Protein AF-A0A7W5V5I1-F1 (afdb_monomer_lite)

Secondary structure (DSSP, 8-state):
----EETTEE--SPPHHHHHHHHHHHHHHTT--GGGGGG--PPPPP-----

Foldseek 3Di:
DDDQDDPPGGPHDDDPVSVVVVVVVVCLAVVVDVVNCVVDDDDDDPPPPDD

pLDDT: mean 91.69, std 10.96, range [54.81, 98.62]

Structure (mmCIF, N/CA/C/O backbone):
data_AF-A0A7W5V5I1-F1
#
_entry.id   AF-A0A7W5V5I1-F1
#
loop_
_atom_site.group_PDB
_atom_site.id
_atom_site.type_symbol
_atom_site.label_atom_id
_atom_site.label_alt_id
_atom_site.label_comp_id
_atom_site.label_asym_id
_atom_site.label_entity_id
_atom_site.label_seq_id
_atom_site.pdbx_PDB_ins_code
_atom_site.Cartn_x
_atom_site.Cartn_y
_atom_site.Cartn_z
_atom_site.occupancy
_atom_site.B_iso_or_equiv
_atom_site.auth_seq_id
_atom_site.auth_comp_id
_atom_site.auth_asym_id
_atom_site.auth_atom_id
_atom_site.pdbx_PDB_model_num
ATOM 1 N N . MET A 1 1 ? 2.103 2.139 5.864 1.00 83.88 1 MET A N 1
ATOM 2 C CA . MET A 1 1 ? 2.294 1.863 7.305 1.00 83.88 1 MET A CA 1
ATOM 3 C C . MET A 1 1 ? 0.942 1.928 7.996 1.00 83.88 1 MET A C 1
ATOM 5 O O . MET A 1 1 ? 0.227 2.891 7.743 1.00 83.88 1 MET A O 1
ATOM 9 N N . PRO A 1 2 ? 0.554 0.919 8.790 1.00 92.19 2 PRO A N 1
ATOM 10 C CA . PRO A 1 2 ? -0.695 0.953 9.546 1.00 92.19 2 PRO A CA 1
ATOM 11 C C . PRO A 1 2 ? -0.583 1.884 10.761 1.00 92.19 2 PRO A C 1
ATOM 13 O O . PRO A 1 2 ? 0.455 1.923 11.419 1.00 92.19 2 PRO A O 1
ATOM 16 N N . VAL A 1 3 ? -1.663 2.600 11.073 1.00 93.88 3 VAL A N 1
ATOM 17 C CA . VAL A 1 3 ? -1.801 3.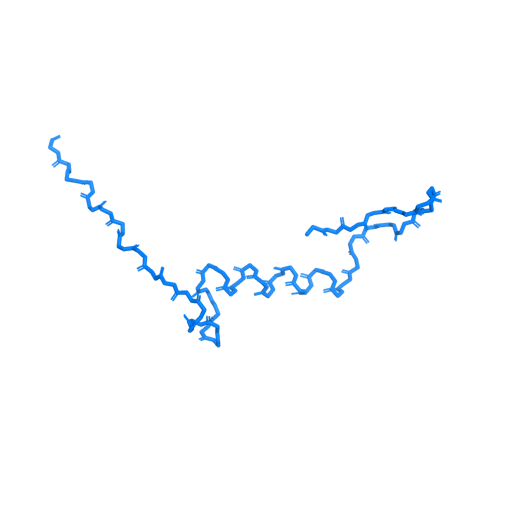364 12.322 1.00 93.88 3 VAL A CA 1
ATOM 18 C C . VAL A 1 3 ? -2.418 2.448 13.375 1.00 93.88 3 VAL A C 1
ATOM 20 O O . VAL A 1 3 ? -3.435 1.816 13.098 1.00 93.88 3 VAL A O 1
ATOM 23 N N . GLN A 1 4 ? -1.796 2.363 14.552 1.00 93.81 4 GLN A N 1
ATOM 24 C CA . GLN A 1 4 ? -2.222 1.452 15.627 1.00 93.81 4 GLN A CA 1
ATOM 25 C C . GLN A 1 4 ? -3.012 2.156 16.738 1.00 93.81 4 GLN A C 1
ATOM 27 O O . GLN A 1 4 ? -3.812 1.510 17.404 1.00 93.81 4 GLN A O 1
ATOM 32 N N . SER A 1 5 ? -2.861 3.474 16.901 1.00 96.12 5 SER A N 1
ATOM 33 C CA . SER A 1 5 ? -3.623 4.270 17.867 1.00 96.12 5 SER A CA 1
ATOM 34 C C . SER A 1 5 ? -3.749 5.734 17.431 1.00 96.12 5 SER A C 1
ATOM 36 O O . SER A 1 5 ? -2.943 6.228 16.638 1.00 96.12 5 SER A O 1
ATOM 38 N N . VAL A 1 6 ? -4.785 6.417 17.927 1.00 96.81 6 VAL A N 1
ATOM 39 C CA . VAL A 1 6 ? -5.041 7.857 17.725 1.00 96.81 6 VAL A CA 1
ATOM 40 C C . VAL A 1 6 ? -5.658 8.427 19.002 1.00 96.81 6 VAL A C 1
ATOM 42 O O . VAL A 1 6 ? -6.574 7.827 19.557 1.00 96.81 6 VAL A O 1
ATOM 45 N N . ASP A 1 7 ? -5.174 9.575 19.481 1.00 97.25 7 ASP A N 1
ATOM 46 C CA . ASP A 1 7 ? -5.684 10.258 20.684 1.00 97.25 7 ASP A CA 1
ATOM 47 C C . ASP A 1 7 ? -5.819 9.344 21.919 1.00 97.25 7 ASP A C 1
ATOM 49 O O . ASP A 1 7 ? -6.846 9.336 22.600 1.00 97.25 7 ASP A O 1
ATOM 53 N N . ASN A 1 8 ? -4.784 8.544 22.202 1.00 96.62 8 ASN A N 1
ATOM 54 C CA . ASN A 1 8 ? -4.763 7.537 23.276 1.00 96.62 8 ASN A CA 1
ATOM 55 C C . ASN A 1 8 ? -5.850 6.449 23.157 1.00 96.62 8 ASN A C 1
ATOM 57 O O . ASN A 1 8 ? -6.179 5.789 24.143 1.00 96.62 8 ASN A O 1
ATOM 61 N N . ARG A 1 9 ? -6.423 6.254 21.965 1.00 96.88 9 ARG A N 1
ATOM 62 C CA . ARG A 1 9 ? -7.354 5.163 21.665 1.00 96.88 9 ARG A CA 1
ATOM 63 C C . ARG A 1 9 ? -6.680 4.153 20.753 1.00 96.88 9 ARG A C 1
ATOM 65 O O . ARG A 1 9 ? -6.234 4.498 19.659 1.00 96.88 9 ARG A O 1
ATOM 72 N N . GLU A 1 10 ? -6.642 2.907 21.202 1.00 96.38 10 GLU A N 1
ATOM 73 C CA . GLU A 1 10 ? -6.125 1.787 20.421 1.00 96.38 10 GLU A CA 1
ATOM 74 C C . GLU A 1 10 ? -7.076 1.440 19.270 1.00 96.38 10 GLU A C 1
ATOM 76 O O . GLU A 1 10 ? -8.288 1.320 19.455 1.00 96.38 10 GLU A O 1
ATOM 81 N N . LEU A 1 11 ? -6.513 1.264 18.077 1.00 91.50 11 LEU A N 1
ATOM 82 C CA . LEU A 1 11 ? -7.204 0.773 16.882 1.00 91.50 11 LEU A CA 1
ATOM 83 C C . LEU A 1 11 ? -6.941 -0.724 16.654 1.00 91.50 11 LEU A C 1
ATOM 85 O O . LEU A 1 11 ? -7.707 -1.383 15.952 1.00 91.50 11 LEU A O 1
ATOM 89 N N . GLY A 1 12 ? -5.877 -1.262 17.261 1.00 88.38 12 GLY A N 1
ATOM 90 C CA . GLY A 1 12 ? -5.461 -2.655 17.131 1.00 88.38 12 GLY A CA 1
ATOM 91 C C . GLY A 1 12 ? -4.561 -2.918 15.920 1.00 88.38 12 GLY A C 1
ATOM 92 O O . GLY A 1 12 ? -3.959 -2.013 15.340 1.00 88.38 12 GLY A O 1
ATOM 93 N N . ALA A 1 13 ? -4.430 -4.197 15.558 1.00 91.06 13 ALA A N 1
ATOM 94 C CA . ALA A 1 13 ? -3.617 -4.616 14.420 1.00 91.06 13 ALA A CA 1
ATOM 95 C C . ALA A 1 13 ? -4.167 -4.075 13.088 1.00 91.06 13 ALA A C 1
ATOM 97 O O . ALA A 1 13 ? -5.343 -3.733 12.965 1.00 91.06 13 ALA A O 1
ATOM 98 N N . ALA A 1 14 ? -3.312 -4.042 12.061 1.00 90.69 14 ALA A N 1
ATOM 99 C CA . ALA A 1 14 ? -3.713 -3.617 10.725 1.00 90.69 14 ALA A CA 1
ATOM 100 C C . ALA A 1 14 ? -4.924 -4.425 10.226 1.00 90.69 14 ALA A C 1
ATOM 102 O O . ALA A 1 14 ? -4.861 -5.648 10.098 1.00 90.69 14 ALA A O 1
ATOM 103 N N . GLY A 1 15 ? -6.016 -3.724 9.918 1.00 93.81 15 GLY A N 1
ATOM 104 C CA . GLY A 1 15 ? -7.218 -4.346 9.377 1.00 93.81 15 GLY A CA 1
ATOM 105 C C . GLY A 1 15 ? -7.013 -4.928 7.969 1.00 93.81 15 GLY A C 1
ATOM 106 O O . GLY A 1 15 ? -6.054 -4.575 7.270 1.00 93.81 15 GLY A O 1
ATOM 107 N N . PRO A 1 16 ? -7.949 -5.774 7.501 1.00 96.06 16 PRO A N 1
ATOM 108 C CA . PRO A 1 16 ? -7.835 -6.470 6.217 1.00 96.06 16 PRO A CA 1
ATOM 109 C C . PRO A 1 16 ? -7.721 -5.514 5.022 1.00 96.06 16 PRO A C 1
ATOM 111 O O . PRO A 1 16 ? -6.988 -5.800 4.080 1.00 96.06 16 PRO A O 1
ATOM 114 N N . VAL A 1 17 ? -8.377 -4.349 5.074 1.00 95.81 17 VAL A N 1
ATOM 115 C CA . VAL A 1 17 ? -8.285 -3.325 4.018 1.00 95.81 17 VAL A CA 1
ATOM 116 C C . VAL A 1 17 ? -6.869 -2.756 3.923 1.00 95.81 17 VAL A C 1
ATOM 118 O O . VAL A 1 17 ? -6.292 -2.705 2.839 1.00 95.81 17 VAL A O 1
ATOM 121 N N . THR A 1 18 ? -6.264 -2.387 5.055 1.00 96.25 18 THR A N 1
ATOM 122 C CA . THR A 1 18 ? -4.885 -1.879 5.090 1.00 96.25 18 THR A CA 1
ATOM 123 C C . THR A 1 18 ? -3.894 -2.926 4.585 1.00 96.25 18 THR A C 1
ATOM 125 O O . THR A 1 18 ? -2.962 -2.585 3.856 1.00 96.25 18 THR A O 1
ATOM 128 N N . ALA A 1 19 ? -4.107 -4.201 4.923 1.00 95.81 19 ALA A N 1
ATOM 129 C CA . ALA A 1 19 ? -3.278 -5.299 4.434 1.00 95.81 19 ALA A CA 1
ATOM 130 C C . ALA A 1 19 ? -3.378 -5.461 2.907 1.00 95.81 19 ALA A C 1
ATOM 132 O O . ALA A 1 19 ? -2.353 -5.547 2.232 1.00 95.81 19 ALA A O 1
ATOM 133 N N . GLN A 1 20 ? -4.593 -5.426 2.350 1.00 97.75 20 GLN A N 1
ATOM 134 C CA . GLN A 1 20 ? -4.819 -5.515 0.903 1.00 97.75 20 GLN A CA 1
ATOM 135 C C . GLN A 1 20 ? -4.180 -4.349 0.145 1.00 97.75 20 GLN A C 1
ATOM 137 O O . GLN A 1 20 ? -3.486 -4.569 -0.847 1.00 97.75 20 GLN A O 1
ATOM 142 N N . LEU A 1 21 ? -4.359 -3.117 0.631 1.00 97.69 21 LEU A N 1
ATOM 143 C CA . LEU A 1 21 ? -3.747 -1.933 0.023 1.00 97.69 21 LEU A CA 1
ATOM 144 C C . LEU A 1 21 ? -2.219 -1.990 0.085 1.00 97.69 21 LEU A C 1
ATOM 146 O O . LEU A 1 21 ? -1.560 -1.676 -0.903 1.00 97.69 21 LEU A O 1
ATOM 150 N N . THR A 1 22 ? -1.659 -2.432 1.214 1.00 97.56 22 THR A N 1
ATOM 151 C CA . THR A 1 22 ? -0.206 -2.602 1.367 1.00 97.56 22 THR A CA 1
ATOM 152 C C . THR A 1 22 ? 0.330 -3.607 0.349 1.00 97.56 22 THR A C 1
ATOM 154 O O . THR A 1 22 ? 1.277 -3.300 -0.367 1.00 97.56 22 THR A O 1
ATOM 157 N N . ALA A 1 23 ? -0.308 -4.774 0.223 1.00 98.00 23 ALA A N 1
ATOM 158 C CA . ALA A 1 23 ? 0.106 -5.801 -0.729 1.00 98.00 23 ALA A CA 1
ATOM 159 C C . ALA A 1 23 ? 0.002 -5.329 -2.192 1.00 98.00 23 ALA A C 1
ATOM 161 O O . ALA A 1 23 ? 0.915 -5.566 -2.983 1.00 98.00 23 ALA A O 1
ATOM 162 N N . ALA A 1 24 ? -1.084 -4.634 -2.548 1.00 98.31 24 ALA A N 1
ATOM 163 C CA . ALA A 1 24 ? -1.281 -4.098 -3.893 1.00 98.31 24 ALA A CA 1
ATOM 164 C C . ALA A 1 24 ? -0.244 -3.019 -4.238 1.00 98.31 24 ALA A C 1
ATOM 166 O O . ALA A 1 24 ? 0.338 -3.047 -5.321 1.00 98.31 24 ALA A O 1
ATOM 167 N N . TYR A 1 25 ? 0.026 -2.103 -3.304 1.00 98.44 25 TYR A N 1
ATOM 168 C CA . TYR A 1 25 ? 1.036 -1.065 -3.481 1.00 98.44 25 TYR A CA 1
ATOM 169 C C . TYR A 1 25 ? 2.431 -1.667 -3.674 1.00 98.44 25 TYR A C 1
ATOM 171 O O . TYR A 1 25 ? 3.107 -1.342 -4.646 1.00 98.44 25 TYR A O 1
ATOM 179 N N . GLU A 1 26 ? 2.824 -2.605 -2.809 1.00 98.56 26 GLU A N 1
ATOM 180 C CA . GLU A 1 26 ? 4.089 -3.340 -2.908 1.00 98.56 26 GLU A CA 1
ATOM 181 C C . GLU A 1 26 ? 4.238 -4.049 -4.261 1.00 98.56 26 GLU A C 1
ATOM 183 O O . GLU A 1 26 ? 5.293 -4.001 -4.893 1.00 98.56 26 GLU A O 1
ATOM 188 N N . ALA A 1 27 ? 3.187 -4.716 -4.743 1.00 98.62 27 ALA A N 1
ATOM 189 C CA . ALA A 1 27 ? 3.212 -5.353 -6.055 1.00 98.62 27 ALA A CA 1
ATOM 190 C C . ALA A 1 27 ? 3.390 -4.330 -7.191 1.00 98.62 27 ALA A C 1
ATOM 192 O O . ALA A 1 27 ? 4.186 -4.566 -8.102 1.00 98.62 27 ALA A O 1
ATOM 193 N N . ALA A 1 28 ? 2.706 -3.187 -7.114 1.00 98.56 28 ALA A N 1
ATOM 194 C CA . ALA A 1 28 ? 2.798 -2.124 -8.107 1.00 98.56 28 ALA A CA 1
ATOM 195 C C . ALA A 1 2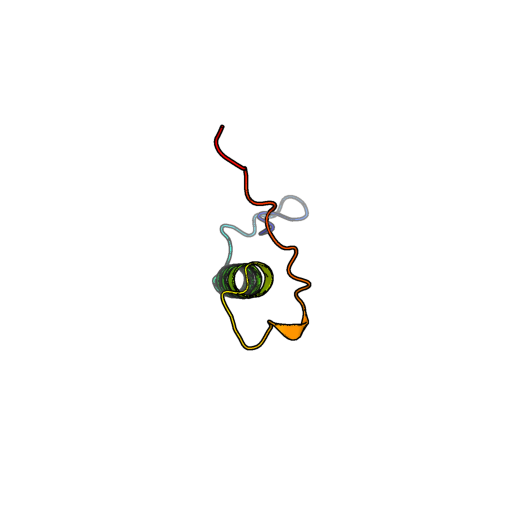8 ? 4.206 -1.508 -8.172 1.00 98.56 28 ALA A C 1
ATOM 197 O O . ALA A 1 28 ? 4.811 -1.485 -9.243 1.00 98.56 28 ALA A O 1
ATOM 198 N N . VAL A 1 29 ? 4.763 -1.058 -7.040 1.00 98.06 29 VAL A N 1
ATOM 199 C CA . VAL A 1 29 ? 6.043 -0.318 -7.019 1.00 98.06 29 VAL A CA 1
ATOM 200 C C . VAL A 1 29 ? 7.256 -1.184 -7.346 1.00 98.06 29 VAL A C 1
ATOM 202 O O . VAL A 1 29 ? 8.254 -0.686 -7.858 1.00 98.06 29 VAL A O 1
ATOM 205 N N . HIS A 1 30 ? 7.160 -2.492 -7.113 1.00 97.31 30 HIS A N 1
ATOM 206 C CA . HIS A 1 30 ? 8.179 -3.454 -7.525 1.00 97.31 30 HIS A CA 1
ATOM 207 C C . HIS A 1 30 ? 7.971 -4.005 -8.946 1.00 97.31 30 HIS A C 1
ATOM 209 O O . HIS A 1 30 ? 8.698 -4.908 -9.358 1.00 97.31 30 HIS A O 1
ATOM 215 N N . GLY A 1 31 ? 6.979 -3.512 -9.694 1.00 97.31 31 GLY A N 1
ATOM 216 C CA . GLY A 1 31 ? 6.704 -3.956 -11.066 1.00 97.31 31 GLY A CA 1
ATOM 217 C C . GLY A 1 31 ? 6.169 -5.381 -11.185 1.00 97.31 31 GLY A C 1
ATOM 218 O O . GLY A 1 31 ? 6.195 -5.952 -12.276 1.00 97.31 31 GLY A O 1
ATOM 219 N N . ARG A 1 32 ? 5.670 -5.953 -10.083 1.00 98.31 32 ARG A N 1
ATOM 220 C CA . ARG A 1 32 ? 5.056 -7.290 -10.029 1.00 98.31 32 ARG A CA 1
ATOM 221 C C . ARG A 1 32 ? 3.594 -7.292 -10.482 1.00 98.31 32 ARG A C 1
ATOM 223 O O . ARG A 1 32 ? 3.032 -8.361 -10.684 1.00 98.31 32 ARG A O 1
ATOM 230 N N . ASP A 1 33 ? 2.990 -6.117 -10.647 1.00 98.44 33 ASP A N 1
ATOM 231 C CA . ASP A 1 33 ? 1.633 -5.947 -11.165 1.00 98.44 33 ASP A CA 1
ATOM 232 C C . ASP A 1 33 ? 1.648 -5.165 -12.486 1.00 98.44 33 ASP A C 1
ATOM 234 O O . ASP A 1 33 ? 1.991 -3.980 -12.535 1.00 98.44 33 ASP A O 1
ATOM 238 N N . GLU A 1 34 ? 1.274 -5.838 -13.575 1.00 97.88 34 GLU A N 1
ATOM 239 C CA . GLU A 1 34 ? 1.359 -5.283 -14.929 1.00 97.88 34 GLU A CA 1
ATOM 240 C C . GLU A 1 34 ? 0.426 -4.090 -15.148 1.00 97.88 34 GLU A C 1
ATOM 242 O O . GLU A 1 34 ?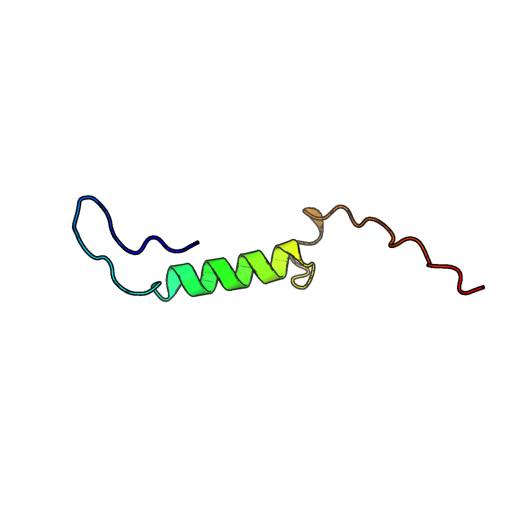 0.755 -3.195 -15.930 1.00 97.88 34 GLU A O 1
ATOM 247 N N . ARG A 1 35 ? -0.691 -4.027 -14.409 1.00 98.25 35 ARG A N 1
ATOM 248 C CA . ARG A 1 35 ? -1.678 -2.938 -14.495 1.00 98.25 35 ARG A CA 1
ATOM 249 C C . ARG A 1 35 ? -1.052 -1.575 -14.185 1.00 98.25 35 ARG A C 1
ATOM 251 O O . ARG A 1 35 ? -1.506 -0.558 -14.705 1.00 98.25 35 ARG A O 1
ATOM 258 N N . TYR A 1 36 ? 0.015 -1.559 -13.382 1.00 98.50 36 TYR A N 1
A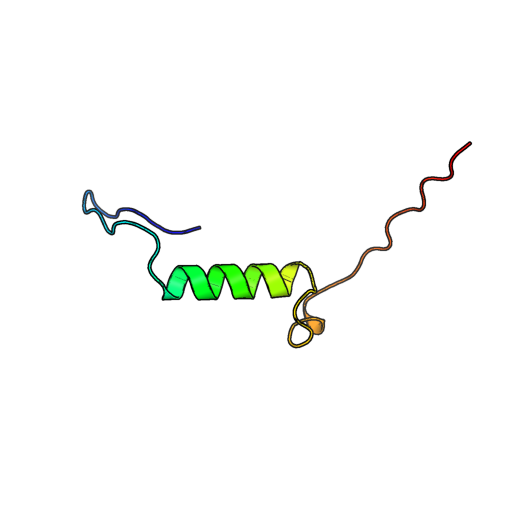TOM 259 C CA . TYR A 1 36 ? 0.670 -0.349 -12.881 1.00 98.50 36 TYR A CA 1
ATOM 260 C C . TYR A 1 36 ? 2.062 -0.097 -13.474 1.00 98.50 36 TYR A C 1
ATOM 262 O O . TYR A 1 36 ? 2.750 0.825 -13.042 1.00 98.50 36 TYR A O 1
ATOM 270 N N . ARG A 1 37 ? 2.490 -0.850 -14.500 1.00 97.25 37 ARG A N 1
ATOM 271 C CA . ARG A 1 37 ? 3.816 -0.662 -15.131 1.00 97.25 37 ARG A CA 1
ATOM 272 C C . ARG A 1 37 ? 4.075 0.765 -15.612 1.00 97.25 37 ARG A C 1
ATOM 274 O O . ARG A 1 37 ? 5.208 1.223 -15.557 1.00 97.25 37 ARG A O 1
ATOM 281 N N . HIS A 1 38 ? 3.031 1.472 -16.038 1.00 98.00 38 HIS A N 1
ATOM 282 C CA . HIS A 1 38 ? 3.112 2.856 -16.504 1.00 98.00 38 HIS A CA 1
ATOM 283 C C . HIS A 1 38 ? 3.494 3.870 -15.405 1.00 98.00 38 HIS A C 1
ATOM 285 O O . HIS A 1 38 ? 3.783 5.018 -15.726 1.00 98.00 38 HIS A O 1
ATOM 291 N N . TRP A 1 39 ? 3.512 3.476 -14.125 1.00 98.25 39 TRP A N 1
ATOM 292 C CA . TRP A 1 39 ? 4.023 4.305 -13.023 1.00 98.25 39 TRP A CA 1
ATOM 293 C C . TRP A 1 39 ? 5.545 4.233 -12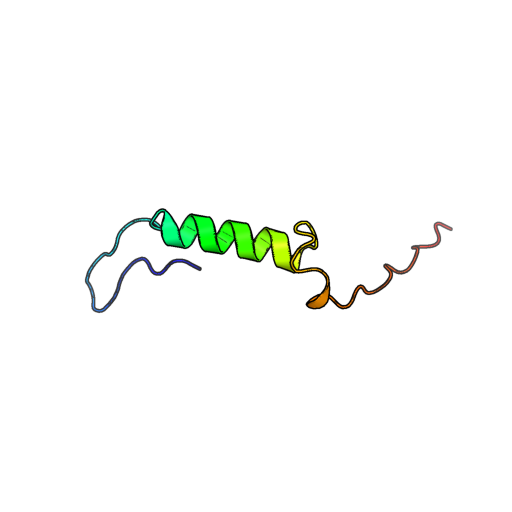.879 1.00 98.25 39 TRP A C 1
ATOM 295 O O . TRP A 1 39 ? 6.146 5.093 -12.239 1.00 98.25 39 TRP A O 1
ATOM 305 N N . LEU A 1 40 ? 6.171 3.188 -13.425 1.00 97.81 40 LEU A N 1
ATOM 306 C CA . LEU A 1 40 ? 7.570 2.875 -13.174 1.00 97.81 40 LEU A CA 1
ATOM 307 C C . LEU A 1 40 ? 8.467 3.454 -14.262 1.00 97.81 40 LEU A C 1
ATOM 309 O O . LEU A 1 40 ? 8.182 3.350 -15.452 1.00 97.81 40 LEU A O 1
ATOM 313 N N . THR A 1 41 ? 9.609 3.993 -13.843 1.00 97.00 41 THR A N 1
ATOM 314 C CA . THR A 1 41 ? 10.726 4.321 -14.735 1.00 97.00 41 THR A CA 1
ATOM 315 C C . THR A 1 41 ? 11.882 3.376 -14.404 1.00 97.00 41 THR A C 1
ATOM 317 O O . THR A 1 41 ? 12.584 3.605 -13.417 1.00 97.00 41 THR A O 1
ATOM 320 N N . PRO A 1 42 ? 12.061 2.270 -15.150 1.00 9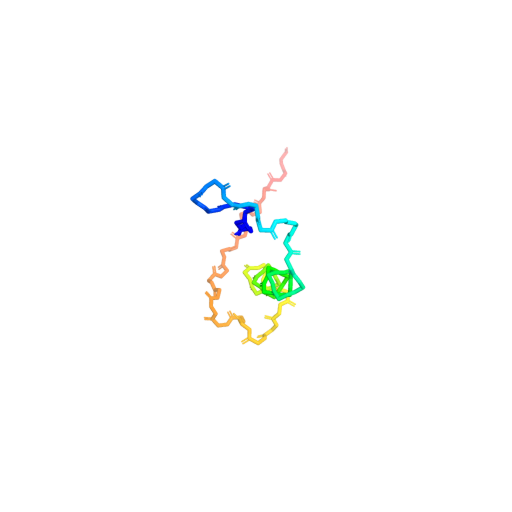3.81 42 PRO A N 1
ATOM 321 C CA . PRO A 1 42 ? 13.115 1.309 -14.857 1.00 93.81 42 PRO A CA 1
ATOM 322 C C . PRO A 1 42 ? 14.489 1.922 -15.136 1.00 93.81 42 PRO A C 1
ATOM 324 O O . PRO A 1 42 ? 14.733 2.481 -16.204 1.00 93.81 42 PRO A O 1
ATOM 327 N N . VAL A 1 43 ? 15.405 1.771 -14.184 1.00 92.44 43 VAL A N 1
ATOM 328 C CA . VAL A 1 43 ? 16.819 2.110 -14.360 1.00 92.44 43 VAL A CA 1
ATOM 329 C C . VAL A 1 43 ? 17.575 0.805 -14.566 1.00 92.44 43 VAL A C 1
ATOM 331 O O . VAL A 1 43 ? 17.466 -0.110 -13.749 1.00 92.44 43 VAL A O 1
ATOM 334 N N . ALA A 1 44 ? 18.321 0.694 -15.665 1.00 87.19 44 ALA A N 1
ATOM 335 C CA . ALA A 1 44 ? 19.155 -0.476 -15.903 1.00 87.19 44 ALA A CA 1
ATOM 336 C C . ALA A 1 44 ? 20.184 -0.606 -14.770 1.00 87.19 44 ALA A C 1
ATOM 338 O O . ALA A 1 44 ? 20.931 0.334 -14.491 1.00 87.19 44 ALA A O 1
ATOM 339 N N . ALA A 1 45 ? 20.229 -1.766 -14.113 1.00 78.69 45 ALA A N 1
ATOM 340 C CA . ALA A 1 45 ? 21.300 -2.049 -13.171 1.00 78.69 45 ALA A CA 1
ATOM 341 C C . ALA A 1 45 ? 22.625 -2.056 -13.943 1.00 78.69 45 ALA A C 1
ATOM 343 O O . ALA A 1 45 ? 22.761 -2.770 -14.938 1.00 78.69 45 ALA A O 1
ATOM 344 N N . ALA A 1 46 ? 23.597 -1.256 -13.499 1.00 69.62 46 ALA A N 1
ATOM 345 C CA . ALA A 1 46 ? 24.932 -1.293 -14.074 1.00 69.62 46 ALA A CA 1
ATOM 346 C C . ALA A 1 46 ? 25.479 -2.719 -13.934 1.00 69.62 46 ALA A C 1
ATOM 348 O O . ALA A 1 46 ? 25.564 -3.252 -12.824 1.00 69.62 46 ALA A O 1
ATOM 349 N N . SER A 1 47 ? 25.835 -3.352 -15.053 1.00 71.62 47 SER A N 1
ATOM 350 C CA . SER A 1 47 ? 26.500 -4.649 -15.021 1.00 71.62 47 SER A CA 1
ATOM 351 C C . SER A 1 47 ? 27.818 -4.479 -14.275 1.00 71.62 47 SER A C 1
ATOM 353 O O . SER A 1 47 ? 28.721 -3.784 -14.746 1.00 71.62 47 SER A O 1
ATOM 355 N N . ARG A 1 48 ? 27.937 -5.091 -13.097 1.00 64.06 48 ARG A N 1
ATOM 356 C CA . ARG A 1 48 ? 29.211 -5.161 -12.391 1.00 64.06 48 ARG A CA 1
ATOM 357 C C . ARG A 1 48 ? 30.112 -6.069 -13.225 1.00 64.06 48 ARG A C 1
ATOM 359 O O . ARG A 1 48 ? 29.927 -7.281 -13.229 1.00 64.06 48 ARG A O 1
ATOM 366 N N . ALA A 1 49 ? 31.017 -5.476 -14.001 1.00 64.50 49 ALA A N 1
ATOM 367 C CA . ALA A 1 49 ? 32.022 -6.231 -14.731 1.00 64.50 49 ALA A CA 1
ATOM 368 C C . ALA A 1 49 ? 32.934 -6.907 -13.700 1.00 64.50 49 ALA A C 1
ATOM 370 O O . ALA A 1 49 ? 33.705 -6.239 -13.012 1.00 64.50 49 ALA A O 1
ATOM 371 N N . THR A 1 50 ? 32.786 -8.220 -13.545 1.00 60.28 50 THR A N 1
ATOM 372 C CA . THR A 1 50 ? 33.732 -9.048 -12.797 1.00 60.28 50 THR A CA 1
ATOM 373 C C . THR A 1 50 ? 35.073 -8.990 -13.525 1.00 60.28 50 THR A C 1
ATOM 375 O O . THR A 1 50 ? 35.153 -9.385 -14.689 1.00 60.28 50 THR A O 1
ATOM 378 N N . ARG A 1 51 ? 36.099 -8.467 -12.852 1.00 54.81 51 ARG A N 1
ATOM 379 C CA . ARG A 1 51 ? 37.506 -8.578 -13.241 1.00 54.81 51 ARG A CA 1
ATOM 380 C C . ARG A 1 51 ? 38.236 -9.384 -12.183 1.00 54.81 51 ARG A C 1
ATOM 382 O O . ARG A 1 51 ? 37.902 -9.180 -10.994 1.00 54.81 51 ARG A O 1
#

InterPro domains:
  IPR036038 Aminotransferase-like, PLP-dependent enzymes [SSF56752] (1-43)

Organism: NCBI:txid65515

Radius of gyration: 17.83 Å; chains: 1; bounding box: 46×19×40 Å

Sequence (51 aa):
MPVQSVDNRELGAAGPVTAQLTAAYEAAVHGRDERYRHWLTPVAAASRATR